Protein AF-0000000070203590 (afdb_homodimer)

pLDDT: mean 95.89, std 3.01, range [79.81, 98.5]

Sequence (168 aa):
MQTYIQLQRNSTMDPWGFRLQGGTDFNSQLSVKKVTEGTPCYGQLTPGDAILGIGQNSTDSLTHMQAHDLIKQSGNVLQLSVCKMQTYIQLQRNSTMDPWGFRLQGGTDFNSQLSVKKVTEGTPCYGQLTPGDAILGIGQNSTDSLTHMQAHDLIKQSGNVLQLSVCK

InterPro domains:
  IPR001478 PDZ domain [PF00595] (5-82)
  IPR001478 PDZ domain [PS50106] (4-84)
  IPR001478 PDZ domain [SM00228] (14-84)
  IPR036034 PDZ superfamily [G3DSA:2.30.42.10] (3-84)
  IPR036034 PDZ superfamily [SSF50156] (4-83)
  IPR050604 PDZ and LIM domain-containing [PTHR24214] (14-83)

Organism: Mizuhopecten yessoensis (NCBI:txid6573)

Secondary structure (DSSP, 8-state):
-EEEEEEE-S-TTS---EEEEEEGGGTEEEEEEEE-TTSTTBTTB-TT-EEEEETTEESTT--HHHHHHHHHHTTTEEEEEEE-/-EEEEEEE-S-TTS---EEEEEEGGGTEEEEEEEE-TTSTTBTTB-TT-EEEEETTEESTT--HHHHHHHHHHTTTEEEEEEE-

Foldseek 3Di:
DKDKDKFFDPFLVADQFWDWDDAVVNPDFIFTQDGHPPHRCVPPHDHPKGWQDKVPDGRVHGGPVRVVVSQSVCTGMIMTIIDD/DKDKDKFFDPFLVADQFWDWDDAVVNPDFIFTQDGHPPHRCPPPHDHPKGWQDKVPDGRVHGGPVRVVVSQSVCTGMTMTIIDD

Solvent-accessible surface area (backbone atoms only — not comparable to full-atom values): 8710 Å² total; per-residue (Å²): 43,61,42,79,44,77,36,61,51,96,41,79,83,52,70,58,34,64,38,81,37,44,7,40,83,66,63,28,57,34,24,31,62,39,64,36,84,92,30,53,34,42,89,74,55,53,60,67,27,34,43,56,22,52,64,92,38,61,40,27,60,28,33,42,65,56,49,49,48,53,60,63,68,38,60,45,51,42,44,34,33,30,27,74,42,62,41,78,46,76,36,60,51,95,41,80,82,52,70,57,33,66,38,82,38,44,7,39,82,66,62,27,57,36,24,31,63,39,64,36,83,94,31,53,34,43,92,74,54,52,61,66,27,33,44,55,22,53,64,91,38,63,40,26,60,29,33,43,66,56,48,51,49,52,60,64,69,39,61,46,50,42,45,34,33,32,28,72

Radius of gyration: 17.05 Å; Cα contacts (8 Å, |Δi|>4): 402; chains: 2; bounding box: 27×55×32 Å

Nearest PDB structures (foldseek):
  6q0u-assembly2_B  TM=9.053E-01  e=8.807E-06  Homo sapiens
  6q0n-assembly2_B  TM=9.038E-01  e=2.287E-05  Homo sapiens
  6q0m-assembly1_A  TM=9.011E-01  e=3.271E-05  Homo sapiens
  4yyx-assembly1_A  TM=8.837E-01  e=1.801E-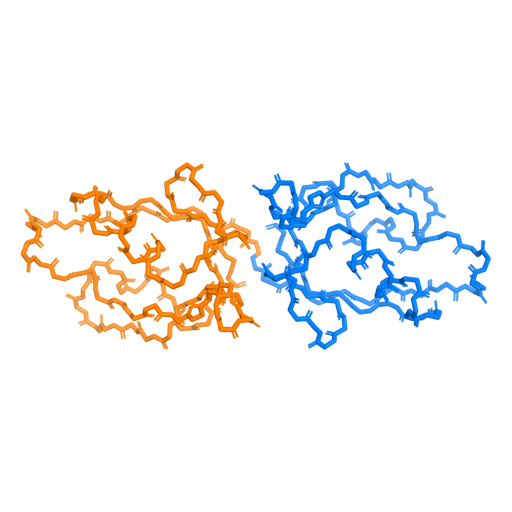05  Homo sapiens
  2h3l-assembly2_B  TM=8.906E-01  e=2.638E-04  Homo sapiens

Structure (mmCIF, N/CA/C/O backbone):
data_AF-0000000070203590-model_v1
#
loop_
_entity.id
_entity.type
_entity.pdbx_description
1 polymer 'PDZ and LIM domain protein 3'
#
loop_
_atom_site.group_PDB
_atom_site.id
_atom_site.type_symbol
_atom_site.label_atom_id
_atom_site.label_alt_id
_atom_site.label_comp_id
_atom_site.label_asym_id
_atom_site.label_entity_id
_atom_site.label_seq_id
_atom_site.pdbx_PDB_ins_code
_atom_site.Cartn_x
_atom_site.Cartn_y
_atom_site.Cartn_z
_atom_site.occupancy
_atom_site.B_iso_or_equiv
_atom_site.auth_seq_id
_atom_site.auth_comp_id
_atom_site.auth_asym_id
_atom_site.auth_atom_id
_atom_site.pdbx_PDB_model_num
ATOM 1 N N . MET A 1 1 ? 0.728 5.672 -9.633 1 79.81 1 MET A N 1
ATOM 2 C CA . MET A 1 1 ? -0.578 5.133 -10.008 1 79.81 1 MET A CA 1
ATOM 3 C C . MET A 1 1 ? -0.715 3.682 -9.562 1 79.81 1 MET A C 1
ATOM 5 O O . MET A 1 1 ? 0.257 2.924 -9.586 1 79.81 1 MET A O 1
ATOM 9 N N . GLN A 1 2 ? -1.894 3.424 -9.07 1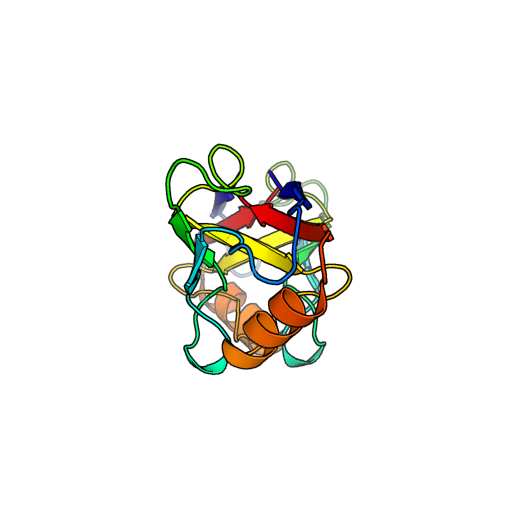 88.62 2 GLN A N 1
ATOM 10 C CA . GLN A 1 2 ? -2.199 2.051 -8.688 1 88.62 2 GLN A CA 1
ATOM 11 C C . GLN A 1 2 ? -2.463 1.178 -9.906 1 88.62 2 GLN A C 1
ATOM 13 O O . GLN A 1 2 ? -3.145 1.602 -10.844 1 88.62 2 GLN A O 1
ATOM 18 N N . THR A 1 3 ? -1.763 0.169 -9.992 1 93.06 3 THR A N 1
ATOM 19 C CA . THR A 1 3 ? -1.941 -0.745 -11.117 1 93.06 3 THR A CA 1
ATOM 20 C C . THR A 1 3 ? -2.379 -2.123 -10.625 1 93.06 3 THR A C 1
ATOM 22 O O . THR A 1 3 ? -1.955 -2.572 -9.562 1 93.06 3 THR A O 1
ATOM 25 N N . TYR A 1 4 ? -3.262 -2.734 -11.445 1 95.5 4 TYR A N 1
ATOM 26 C CA . TYR A 1 4 ? -3.684 -4.105 -11.18 1 95.5 4 TYR A CA 1
ATOM 27 C C . TYR A 1 4 ? -2.926 -5.086 -12.062 1 95.5 4 TYR A C 1
ATOM 29 O O . TYR A 1 4 ? -2.887 -4.93 -13.289 1 95.5 4 TYR A O 1
ATOM 37 N N . ILE A 1 5 ? -2.342 -6.047 -11.367 1 96.75 5 ILE A N 1
ATOM 38 C CA . ILE A 1 5 ? -1.513 -7.027 -12.062 1 96.75 5 ILE A CA 1
ATOM 39 C C . ILE A 1 5 ? -2.096 -8.422 -11.875 1 96.75 5 ILE A C 1
ATOM 41 O O . ILE A 1 5 ? -2.492 -8.797 -10.766 1 96.75 5 ILE A O 1
ATOM 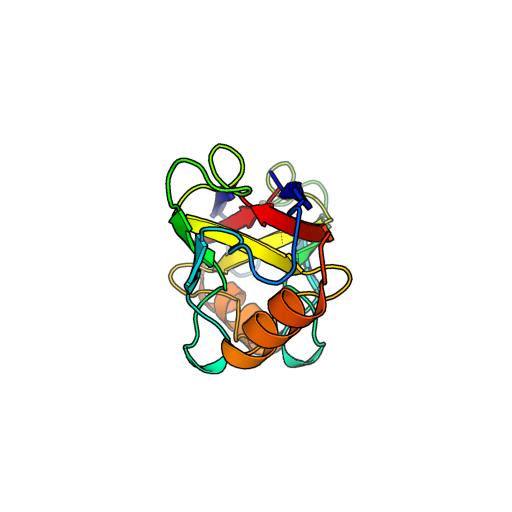45 N N . GLN A 1 6 ? -2.207 -9.125 -12.984 1 98.12 6 GLN A N 1
ATOM 46 C CA . GLN A 1 6 ? -2.598 -10.531 -12.93 1 98.12 6 GLN A CA 1
ATOM 47 C C . GLN A 1 6 ? -1.486 -11.43 -13.461 1 98.12 6 GLN A C 1
ATOM 49 O O . GLN A 1 6 ? -1.103 -11.328 -14.625 1 98.12 6 GLN A O 1
ATOM 54 N N . LEU A 1 7 ? -1.001 -12.242 -12.578 1 98.31 7 LEU A N 1
ATOM 55 C CA . LEU A 1 7 ? 0.042 -13.195 -12.938 1 98.31 7 LEU A CA 1
ATOM 56 C C . LEU A 1 7 ? -0.541 -14.594 -13.133 1 98.31 7 LEU A C 1
ATOM 58 O O . LEU A 1 7 ? -1.494 -14.969 -12.445 1 98.31 7 LEU A O 1
ATOM 62 N N . GLN A 1 8 ? 0.062 -15.32 -14.094 1 98.19 8 GLN A N 1
ATOM 63 C CA . GLN A 1 8 ? -0.372 -16.688 -14.359 1 98.19 8 GLN A CA 1
ATOM 64 C C . GLN A 1 8 ? 0.819 -17.641 -14.438 1 98.19 8 GLN A C 1
ATOM 66 O O . GLN A 1 8 ? 1.858 -17.297 -15 1 98.19 8 GLN A O 1
ATOM 71 N N . ARG A 1 9 ? 0.588 -18.797 -13.773 1 97.62 9 ARG A N 1
ATOM 72 C CA . ARG A 1 9 ? 1.586 -19.859 -13.891 1 97.62 9 ARG A CA 1
ATOM 73 C C . ARG A 1 9 ? 0.945 -21.172 -14.344 1 97.62 9 ARG A C 1
ATOM 75 O O . ARG A 1 9 ? -0.271 -21.344 -14.234 1 97.62 9 ARG A O 1
ATOM 82 N N . ASN A 1 10 ? 1.798 -22.078 -14.922 1 96.44 10 ASN A N 1
ATOM 83 C CA . ASN A 1 10 ? 1.284 -23.312 -15.5 1 96.44 10 ASN A CA 1
ATOM 84 C C . ASN A 1 10 ? 0.978 -24.344 -14.414 1 96.44 10 ASN A C 1
ATOM 86 O O . ASN A 1 10 ? 0.105 -25.188 -14.594 1 96.44 10 ASN A O 1
ATOM 90 N N . SER A 1 11 ? 1.755 -24.266 -13.328 1 96.75 11 SER A N 1
ATOM 91 C CA . SER A 1 11 ? 1.611 -25.203 -12.211 1 96.75 11 SER A CA 1
ATOM 92 C C . SER A 1 11 ? 1.966 -24.547 -10.883 1 96.75 11 SER A C 1
ATOM 94 O O . SER A 1 11 ? 2.807 -23.641 -10.836 1 96.75 11 SER A O 1
ATOM 96 N N . THR A 1 12 ? 1.297 -25.078 -9.812 1 95.56 12 THR A N 1
ATOM 97 C CA . THR A 1 12 ? 1.604 -24.531 -8.492 1 95.56 12 THR A CA 1
ATOM 98 C C . THR A 1 12 ? 3.049 -24.844 -8.102 1 95.56 12 THR A C 1
ATOM 100 O O . THR A 1 12 ? 3.584 -24.25 -7.164 1 95.56 12 THR A O 1
ATOM 103 N N . MET A 1 13 ? 3.613 -25.656 -8.875 1 95.25 13 MET A N 1
ATOM 104 C CA . MET A 1 13 ? 5.012 -26 -8.625 1 95.25 13 MET A CA 1
ATOM 105 C C . MET A 1 13 ? 5.945 -24.969 -9.234 1 95.25 13 MET A C 1
ATOM 107 O O . MET A 1 13 ? 7.129 -24.906 -8.891 1 95.25 13 MET A O 1
ATOM 111 N N . ASP A 1 14 ? 5.492 -24.188 -10.18 1 96.75 14 ASP A N 1
ATOM 112 C CA . ASP A 1 14 ? 6.273 -23.109 -10.766 1 96.75 14 ASP A CA 1
ATOM 113 C C . ASP A 1 14 ? 6.289 -21.875 -9.859 1 96.75 14 ASP A C 1
ATOM 115 O O . ASP A 1 14 ? 5.238 -21.422 -9.406 1 96.75 14 ASP A O 1
ATOM 119 N N . PRO A 1 15 ? 7.402 -21.406 -9.625 1 96.75 15 PRO A N 1
ATOM 120 C CA . PRO A 1 15 ? 7.449 -20.203 -8.805 1 96.75 15 PRO A CA 1
ATOM 121 C C . PRO A 1 15 ? 6.891 -18.969 -9.531 1 96.75 15 PRO A C 1
ATOM 123 O O . PRO A 1 15 ? 6.93 -18.906 -10.758 1 96.75 15 PRO A O 1
ATOM 126 N N . TRP A 1 16 ? 6.379 -17.969 -8.719 1 97.94 16 TRP A N 1
ATOM 127 C CA . TRP A 1 16 ? 5.922 -16.703 -9.312 1 97.94 16 TRP A CA 1
ATOM 128 C C . TRP A 1 16 ? 7.105 -15.875 -9.805 1 97.94 16 TRP A C 1
ATOM 130 O O . TRP A 1 16 ? 7 -15.172 -10.805 1 97.94 16 TRP A O 1
ATOM 140 N N . GLY A 1 17 ? 8.203 -15.984 -8.969 1 98.25 17 GLY A N 1
ATOM 141 C CA . GLY A 1 17 ? 9.422 -15.336 -9.43 1 98.25 17 GLY A CA 1
ATOM 142 C C . GLY A 1 17 ? 9.703 -14.016 -8.742 1 98.25 17 GLY A C 1
ATOM 143 O O . GLY A 1 17 ? 10.469 -13.195 -9.25 1 98.25 17 GLY A O 1
ATOM 144 N N . PHE A 1 18 ? 9.094 -13.672 -7.66 1 98.44 18 PHE A N 1
ATOM 145 C CA . PHE A 1 18 ? 9.453 -12.484 -6.895 1 98.44 18 PHE A CA 1
ATOM 146 C C . PHE A 1 18 ? 9.625 -12.812 -5.418 1 98.44 18 PHE A C 1
ATOM 148 O O . PHE A 1 18 ? 9.094 -13.82 -4.941 1 98.44 18 PHE A O 1
ATOM 155 N N . ARG A 1 19 ? 10.359 -12.008 -4.785 1 98.38 19 ARG A N 1
ATOM 156 C CA . ARG A 1 19 ? 10.508 -12.094 -3.336 1 98.38 19 ARG A CA 1
ATOM 157 C C . ARG A 1 19 ? 9.75 -10.977 -2.633 1 98.38 19 ARG A C 1
ATOM 159 O O . ARG A 1 19 ? 9.82 -9.82 -3.051 1 98.38 19 ARG A O 1
ATOM 166 N N . LEU A 1 20 ? 8.992 -11.414 -1.7 1 98.38 20 LEU A N 1
ATOM 167 C CA . LEU A 1 20 ? 8.188 -10.484 -0.901 1 98.38 20 LEU A CA 1
ATOM 168 C C . LEU A 1 20 ? 8.992 -9.961 0.282 1 98.38 20 LEU A C 1
ATOM 170 O O . LEU A 1 20 ? 9.711 -10.711 0.938 1 98.38 20 LEU A O 1
ATOM 174 N N . GLN A 1 21 ? 8.844 -8.68 0.568 1 98.06 21 GLN A N 1
ATOM 175 C CA . GLN A 1 21 ? 9.383 -8.125 1.805 1 98.06 21 GLN A CA 1
ATOM 176 C C . GLN A 1 21 ? 8.328 -7.305 2.541 1 98.06 21 GLN A C 1
ATOM 178 O O . GLN A 1 21 ? 7.328 -6.895 1.95 1 98.06 21 GLN A O 1
ATOM 183 N N . GLY A 1 22 ? 8.602 -7.184 3.871 1 96.62 22 GLY A N 1
ATOM 184 C CA . GLY A 1 22 ? 7.738 -6.344 4.688 1 96.62 22 GLY A CA 1
ATOM 185 C C . GLY A 1 22 ? 6.625 -7.117 5.367 1 96.62 22 GLY A C 1
ATOM 186 O O . GLY A 1 22 ? 6.668 -8.344 5.438 1 96.62 22 GLY A O 1
ATOM 187 N N . GLY A 1 23 ? 5.609 -6.27 5.871 1 95.62 23 GLY A N 1
ATOM 188 C CA . GLY A 1 23 ? 4.539 -6.77 6.719 1 95.62 23 GLY A CA 1
ATOM 189 C C . GLY A 1 23 ? 4.449 -6.059 8.055 1 95.62 23 GLY A C 1
ATOM 190 O O . GLY A 1 23 ? 5.402 -5.402 8.477 1 95.62 23 GLY A O 1
ATOM 191 N N . THR A 1 24 ? 3.301 -6.211 8.688 1 91.69 24 THR A 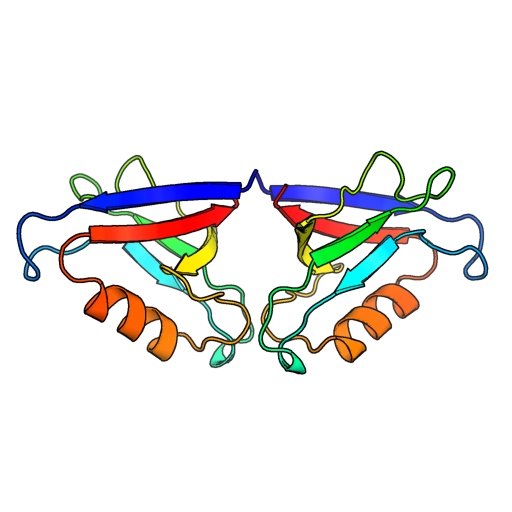N 1
ATOM 192 C CA . THR A 1 24 ? 3.084 -5.492 9.938 1 91.69 24 THR A CA 1
ATOM 193 C C . THR A 1 24 ? 4.062 -5.961 11.008 1 91.69 24 THR A C 1
ATOM 195 O O . THR A 1 24 ? 4.48 -5.176 11.859 1 91.69 24 THR A O 1
ATOM 198 N N . ASP A 1 25 ? 4.387 -7.18 10.93 1 93.88 25 ASP A N 1
ATOM 199 C CA . ASP A 1 25 ? 5.316 -7.734 11.898 1 93.88 25 ASP A CA 1
ATOM 200 C C . ASP A 1 25 ? 6.723 -7.172 11.703 1 93.88 25 ASP A C 1
ATOM 202 O O . ASP A 1 25 ? 7.555 -7.234 12.609 1 93.88 25 ASP A O 1
ATOM 206 N N . PHE A 1 26 ? 7.039 -6.562 10.594 1 93 26 PHE A N 1
ATOM 207 C CA . PHE A 1 26 ? 8.312 -5.91 10.312 1 93 26 PHE A CA 1
ATOM 208 C C . PHE A 1 26 ? 8.164 -4.395 10.305 1 93 26 PHE A C 1
ATOM 210 O O . PHE A 1 26 ? 9.086 -3.676 9.922 1 93 26 PHE A O 1
ATOM 217 N N . ASN A 1 27 ? 6.988 -3.936 10.555 1 89.38 27 ASN A N 1
ATOM 218 C CA . ASN A 1 27 ? 6.668 -2.514 10.57 1 89.38 27 ASN A CA 1
ATOM 219 C C . ASN A 1 27 ? 7.016 -1.849 9.242 1 89.38 27 ASN A C 1
ATOM 221 O O . ASN A 1 27 ? 7.562 -0.745 9.219 1 89.38 27 ASN A O 1
ATOM 225 N N . SER A 1 28 ? 6.754 -2.537 8.188 1 92.19 28 SER A N 1
ATOM 226 C CA . SER A 1 28 ? 7.07 -2.051 6.844 1 92.19 28 SER A CA 1
ATOM 227 C C . SER A 1 28 ? 6.008 -2.482 5.836 1 92.19 28 SER A C 1
ATOM 229 O O . SER A 1 28 ? 5.445 -3.574 5.949 1 92.19 28 SER A O 1
ATOM 231 N N . GLN A 1 29 ? 5.793 -1.654 4.816 1 92.62 29 GLN A N 1
ATOM 232 C CA . GLN A 1 29 ? 4.863 -1.942 3.729 1 92.62 29 GLN A CA 1
ATOM 233 C C . GLN A 1 29 ? 5.285 -3.193 2.963 1 92.62 29 GLN A C 1
ATOM 235 O O . GLN A 1 29 ? 6.461 -3.365 2.643 1 92.62 29 GLN A O 1
ATOM 240 N N . LEU A 1 30 ? 4.312 -4.047 2.727 1 96.62 30 LEU A N 1
ATOM 241 C CA . LEU A 1 30 ? 4.598 -5.168 1.836 1 96.62 30 LEU A CA 1
ATOM 242 C C . LEU A 1 30 ? 4.992 -4.672 0.449 1 96.62 30 LEU A C 1
ATOM 244 O O . LEU A 1 30 ? 4.305 -3.83 -0.134 1 96.62 30 LEU A O 1
ATOM 248 N N . SER A 1 31 ? 6.148 -5.207 -0.099 1 97.31 31 SER A N 1
ATOM 249 C CA . SER A 1 31 ? 6.648 -4.758 -1.395 1 97.31 31 SER A CA 1
ATOM 250 C C . SER A 1 31 ? 7.473 -5.848 -2.072 1 97.31 31 SER A C 1
ATOM 252 O O . SER A 1 31 ? 7.766 -6.879 -1.468 1 97.31 31 SER A O 1
ATOM 254 N N . VAL A 1 32 ? 7.809 -5.598 -3.283 1 98.25 32 VAL A N 1
ATOM 255 C CA . VAL A 1 32 ? 8.625 -6.516 -4.062 1 98.25 32 VAL A CA 1
ATOM 256 C C . VAL A 1 32 ? 10.109 -6.262 -3.781 1 98.25 32 VAL A C 1
ATOM 258 O O . VAL A 1 32 ? 10.602 -5.148 -3.98 1 98.25 32 VAL A O 1
ATOM 261 N N . LYS A 1 33 ? 10.758 -7.254 -3.287 1 98.31 33 LYS A N 1
ATOM 262 C CA . LYS A 1 33 ? 12.18 -7.141 -2.994 1 98.31 33 LYS A CA 1
ATOM 263 C C . LYS A 1 33 ? 13.023 -7.48 -4.223 1 98.31 33 LYS A C 1
ATOM 265 O O . LYS A 1 33 ? 13.992 -6.781 -4.527 1 98.31 33 LYS A O 1
ATOM 270 N N . LYS A 1 34 ? 12.695 -8.523 -4.906 1 98.5 34 LYS A N 1
ATOM 271 C CA . LYS A 1 34 ? 13.438 -9.031 -6.059 1 98.5 34 LYS A CA 1
ATOM 272 C C . LYS A 1 34 ? 12.508 -9.68 -7.074 1 98.5 34 LYS A C 1
ATOM 274 O O . LYS A 1 34 ? 11.461 -10.227 -6.707 1 98.5 34 LYS A O 1
ATOM 279 N N . VAL A 1 35 ? 13 -9.523 -8.328 1 98.5 35 VAL A N 1
ATOM 280 C CA . VAL A 1 35 ? 12.297 -10.172 -9.43 1 98.5 35 VAL A CA 1
ATOM 281 C C . VAL A 1 35 ? 13.273 -11.031 -10.234 1 98.5 35 VAL A C 1
ATOM 283 O O . VAL A 1 35 ? 14.398 -10.602 -10.523 1 98.5 35 VAL A O 1
ATOM 286 N N . THR A 1 36 ? 12.852 -12.18 -10.492 1 98.12 36 THR A N 1
ATOM 287 C CA . THR A 1 36 ? 13.695 -13.117 -11.227 1 98.12 36 THR A CA 1
ATOM 288 C C . THR A 1 36 ? 13.336 -13.125 -12.711 1 98.12 36 THR A C 1
ATOM 290 O O . THR A 1 36 ? 12.156 -13.258 -13.062 1 98.12 36 THR A O 1
ATOM 293 N N . GLU A 1 37 ? 14.336 -12.977 -13.555 1 96.75 37 GLU A N 1
ATOM 294 C 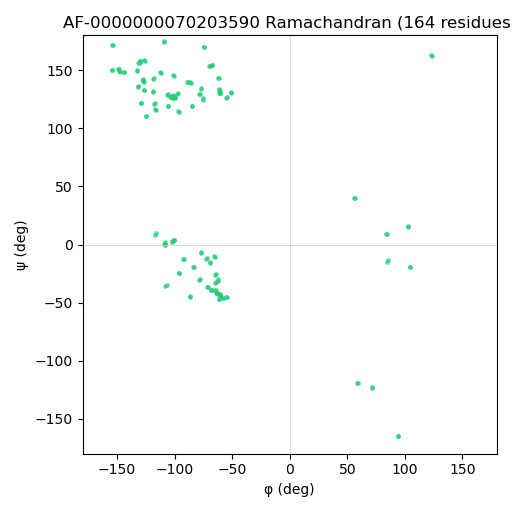CA . GLU A 1 37 ? 14.125 -13.023 -15 1 96.75 37 GLU A CA 1
ATOM 295 C C . GLU A 1 37 ? 13.578 -14.375 -15.438 1 96.75 37 GLU A C 1
ATOM 297 O O . GLU A 1 37 ? 13.914 -15.406 -14.859 1 96.75 37 GLU A O 1
ATOM 302 N N . GLY A 1 38 ? 12.617 -14.359 -16.5 1 95.31 38 GLY A N 1
ATOM 303 C CA . GLY A 1 38 ? 12.102 -15.602 -17.047 1 95.31 38 GLY A CA 1
ATOM 304 C C . GLY A 1 38 ? 10.945 -16.172 -16.25 1 95.31 38 GLY A C 1
ATOM 305 O O . GLY A 1 38 ? 10.586 -17.344 -16.422 1 95.31 38 GLY A O 1
ATOM 306 N N . THR A 1 39 ? 10.445 -15.461 -15.344 1 96.19 39 THR A N 1
ATOM 307 C CA . THR A 1 39 ? 9.328 -15.914 -14.516 1 96.19 39 THR A CA 1
ATOM 308 C C . THR A 1 39 ? 8.055 -15.148 -14.867 1 96.19 39 THR A C 1
ATOM 310 O O . THR A 1 39 ? 8.109 -14.148 -15.594 1 96.19 39 THR A O 1
ATOM 313 N N . PRO A 1 40 ? 6.891 -15.539 -14.25 1 95.31 40 PRO A N 1
ATOM 314 C CA . PRO A 1 40 ? 5.613 -14.898 -14.555 1 95.31 40 PRO A CA 1
ATOM 315 C C . PRO A 1 40 ? 5.582 -13.422 -14.141 1 95.31 40 PRO A C 1
ATOM 317 O O . PRO A 1 40 ? 4.844 -12.633 -14.727 1 95.31 40 PRO A O 1
ATOM 320 N N . CYS A 1 41 ? 6.332 -13.102 -13.227 1 96.69 41 CYS A N 1
ATOM 321 C CA . CYS A 1 41 ? 6.219 -11.734 -12.727 1 96.69 41 CYS A CA 1
ATOM 322 C C . CYS A 1 41 ? 7.184 -10.805 -13.461 1 96.69 41 CYS A C 1
ATOM 324 O O . CYS A 1 41 ? 7.094 -9.586 -13.336 1 96.69 41 CYS A O 1
ATOM 326 N N . TYR A 1 42 ? 8.133 -11.367 -14.219 1 96.94 42 TYR A N 1
ATOM 327 C CA . TYR A 1 42 ? 9.141 -10.555 -14.891 1 96.94 42 TYR A CA 1
ATOM 328 C C . TYR A 1 42 ? 8.492 -9.594 -15.883 1 96.94 42 TYR A C 1
ATOM 330 O O . TYR A 1 42 ? 7.645 -10 -16.672 1 96.94 42 TYR A O 1
ATOM 338 N N . GLY A 1 43 ? 8.883 -8.359 -15.781 1 96.12 43 GLY A N 1
ATOM 339 C CA . GLY A 1 43 ? 8.312 -7.348 -16.656 1 96.12 43 GLY A CA 1
ATOM 340 C C . GLY A 1 43 ? 7.016 -6.758 -16.141 1 96.12 43 GLY A C 1
ATOM 341 O O . GLY A 1 43 ? 6.555 -5.727 -16.625 1 96.12 43 GLY A O 1
ATOM 342 N N . GLN A 1 44 ? 6.484 -7.438 -15.141 1 96.75 44 GLN A N 1
ATOM 343 C CA . GLN A 1 44 ? 5.219 -6.969 -14.586 1 96.75 44 GLN A CA 1
ATOM 344 C C . GLN A 1 44 ? 5.414 -6.352 -13.203 1 96.75 44 GLN A C 1
ATOM 346 O O . GLN A 1 44 ? 4.758 -5.367 -12.859 1 96.75 44 GLN A O 1
ATOM 351 N N . LEU A 1 45 ? 6.297 -6.91 -12.5 1 97 45 LEU A N 1
ATOM 352 C CA . LEU A 1 45 ? 6.684 -6.395 -11.188 1 97 45 LEU A CA 1
ATOM 353 C C . LEU A 1 45 ? 8.109 -5.852 -11.219 1 97 45 LEU A C 1
ATOM 355 O O . LEU A 1 45 ? 8.93 -6.305 -12.016 1 97 45 LEU A O 1
ATOM 359 N N . THR A 1 46 ? 8.352 -4.863 -10.445 1 96.81 46 THR A N 1
ATOM 360 C CA . THR A 1 46 ? 9.672 -4.277 -10.258 1 96.81 46 THR A CA 1
ATOM 361 C C . THR A 1 46 ? 10.039 -4.215 -8.781 1 96.81 46 THR A C 1
ATOM 363 O O . THR A 1 46 ? 9.188 -3.904 -7.938 1 96.81 46 THR A O 1
ATOM 366 N N . PRO A 1 47 ? 11.289 -4.5 -8.477 1 97.19 47 PRO A N 1
ATOM 367 C CA . PRO A 1 47 ? 11.688 -4.297 -7.078 1 97.19 47 PRO A CA 1
ATOM 368 C C . PRO A 1 47 ? 11.32 -2.912 -6.555 1 97.19 47 PRO A C 1
ATOM 370 O O . PRO A 1 47 ? 11.531 -1.911 -7.242 1 97.19 47 PRO A O 1
ATOM 373 N N . GLY A 1 48 ? 10.695 -2.865 -5.402 1 94.56 48 GLY A N 1
ATOM 374 C CA . GLY A 1 48 ? 10.281 -1.602 -4.812 1 94.56 48 GLY A CA 1
ATOM 375 C C . GLY A 1 48 ? 8.797 -1.346 -4.934 1 94.56 48 GLY A C 1
ATOM 376 O O . GLY A 1 48 ? 8.25 -0.492 -4.234 1 94.56 48 GLY A O 1
ATOM 377 N N . ASP A 1 49 ? 8.148 -2.039 -5.867 1 95.81 49 ASP A N 1
ATOM 378 C CA . ASP A 1 49 ? 6.695 -1.903 -5.969 1 95.81 49 ASP A CA 1
ATOM 379 C C . ASP A 1 49 ? 6.02 -2.207 -4.633 1 95.81 49 ASP A C 1
ATOM 381 O O . ASP A 1 49 ? 6.254 -3.262 -4.039 1 95.81 49 ASP A O 1
ATOM 385 N N . ALA A 1 50 ? 5.191 -1.289 -4.137 1 96.31 50 ALA A N 1
ATOM 386 C CA . ALA A 1 50 ? 4.363 -1.569 -2.965 1 96.31 50 ALA A CA 1
ATOM 387 C C . ALA A 1 50 ? 3.168 -2.441 -3.334 1 96.31 50 ALA A C 1
ATOM 389 O O . ALA A 1 50 ? 2.506 -2.201 -4.348 1 96.31 50 ALA A O 1
ATOM 390 N N . ILE A 1 51 ? 2.9 -3.42 -2.588 1 97.12 51 ILE A N 1
ATOM 391 C CA . ILE A 1 51 ? 1.734 -4.273 -2.789 1 97.12 51 ILE A CA 1
ATOM 392 C C . ILE A 1 51 ? 0.592 -3.811 -1.888 1 97.12 51 ILE A C 1
ATOM 394 O O . ILE A 1 51 ? 0.642 -3.99 -0.669 1 97.12 51 ILE A O 1
ATOM 398 N N . LEU A 1 52 ? -0.464 -3.334 -2.492 1 95.56 52 LEU A N 1
ATOM 399 C CA . LEU A 1 52 ? -1.566 -2.723 -1.757 1 95.56 52 LEU A CA 1
ATOM 400 C C . LEU A 1 52 ? -2.682 -3.732 -1.511 1 95.56 52 LEU A C 1
ATOM 402 O O . LEU A 1 52 ? -3.434 -3.611 -0.541 1 95.56 52 LEU A O 1
ATOM 406 N N . GLY A 1 53 ? -2.68 -4.734 -2.416 1 96 53 GLY A N 1
ATOM 407 C CA . GLY A 1 53 ? -3.691 -5.77 -2.277 1 96 53 GLY A CA 1
ATOM 408 C C . GLY A 1 53 ? -3.273 -7.098 -2.883 1 96 53 GLY A C 1
ATOM 409 O O . GLY A 1 53 ? -2.543 -7.129 -3.875 1 96 53 GLY A O 1
ATOM 410 N N . ILE A 1 54 ? -3.773 -8.141 -2.318 1 98 54 ILE A N 1
ATOM 411 C CA . ILE A 1 54 ? -3.65 -9.508 -2.818 1 98 54 ILE A CA 1
ATOM 412 C C . ILE A 1 54 ? -5.039 -10.125 -2.984 1 98 54 ILE A C 1
ATOM 414 O O . ILE A 1 54 ? -5.711 -10.422 -1.995 1 98 54 ILE A O 1
ATOM 418 N N . GLY A 1 55 ? -5.344 -10.289 -4.223 1 96.56 55 GLY A N 1
ATOM 419 C CA . GLY A 1 55 ? -6.738 -10.648 -4.445 1 96.56 55 GLY A CA 1
ATOM 420 C C . GLY A 1 55 ? -7.711 -9.617 -3.914 1 96.56 55 GLY A C 1
ATOM 421 O O . GLY A 1 55 ? -7.617 -8.438 -4.25 1 96.56 55 GLY A O 1
ATOM 422 N N . GLN A 1 56 ? -8.516 -10.039 -3.014 1 93.19 56 GLN A N 1
ATOM 423 C CA . GLN A 1 56 ? -9.531 -9.156 -2.457 1 93.19 56 GLN A CA 1
ATOM 424 C C . GLN A 1 56 ? -9.094 -8.602 -1.102 1 93.19 56 GLN A C 1
ATOM 426 O O . GLN A 1 56 ? -9.844 -7.859 -0.46 1 93.19 56 GLN A O 1
ATOM 431 N N . ASN A 1 57 ? -7.973 -8.898 -0.703 1 94.12 57 ASN A N 1
ATOM 432 C CA . ASN A 1 57 ? -7.5 -8.523 0.626 1 94.12 57 ASN A CA 1
ATOM 433 C C . ASN A 1 57 ? -6.574 -7.312 0.572 1 94.12 57 ASN A C 1
ATOM 435 O O . ASN A 1 57 ? -5.59 -7.309 -0.172 1 94.12 57 ASN A O 1
ATOM 439 N N . SER A 1 58 ? -6.91 -6.352 1.393 1 91.69 58 SER A N 1
ATOM 440 C CA . SER A 1 58 ? -5.922 -5.297 1.6 1 91.69 58 SER A CA 1
ATOM 441 C C . SER A 1 58 ? -4.699 -5.82 2.344 1 91.69 58 SER A C 1
ATOM 443 O O . SER A 1 58 ? -4.809 -6.734 3.164 1 91.69 58 SER A O 1
ATOM 445 N N . THR A 1 59 ? -3.574 -5.152 2.121 1 94.81 59 THR A N 1
ATOM 446 C CA . THR A 1 59 ? -2.355 -5.668 2.734 1 94.81 59 THR A CA 1
ATOM 447 C C . THR A 1 59 ? -1.988 -4.859 3.975 1 94.81 59 THR A C 1
ATOM 449 O O . THR A 1 59 ? -1.011 -5.172 4.66 1 94.81 59 THR A O 1
ATOM 452 N N . ASP A 1 60 ? -2.73 -3.9 4.387 1 88.5 60 ASP A N 1
ATOM 453 C CA . ASP A 1 60 ? -2.408 -2.924 5.426 1 88.5 60 ASP A CA 1
ATOM 454 C C . ASP A 1 60 ? -2.205 -3.605 6.777 1 88.5 60 ASP A C 1
ATOM 456 O O . ASP A 1 60 ? -1.402 -3.146 7.594 1 88.5 60 ASP A O 1
ATOM 460 N N . SER A 1 61 ? -2.885 -4.711 6.98 1 91.5 61 SER A N 1
ATOM 461 C CA . SER A 1 61 ? -2.869 -5.312 8.312 1 91.5 61 SER A CA 1
ATOM 462 C C . SER A 1 61 ? -2.227 -6.695 8.289 1 91.5 61 SER A C 1
ATOM 464 O O . SER A 1 61 ? -2.285 -7.43 9.273 1 91.5 61 SER A O 1
ATOM 466 N N . LEU A 1 62 ? -1.661 -7.02 7.164 1 94.38 62 LEU A N 1
ATOM 467 C CA . LEU A 1 62 ? -1.14 -8.375 7.031 1 94.38 62 LEU A CA 1
ATOM 468 C C . LEU A 1 62 ? 0.299 -8.453 7.527 1 94.38 62 LEU A C 1
ATOM 470 O O . LEU A 1 62 ? 1.099 -7.551 7.281 1 94.38 62 LEU A O 1
ATOM 474 N N . THR A 1 63 ? 0.568 -9.492 8.188 1 95.38 63 THR A N 1
ATOM 475 C CA . THR A 1 63 ? 1.959 -9.867 8.422 1 95.38 63 THR A CA 1
ATOM 476 C C . THR A 1 63 ? 2.588 -10.43 7.156 1 95.38 63 THR A C 1
ATOM 478 O O . THR A 1 63 ? 1.887 -10.719 6.184 1 95.38 63 THR A O 1
ATOM 481 N N . HIS A 1 64 ? 3.914 -10.609 7.203 1 97.62 64 HIS A N 1
ATOM 482 C CA . HIS A 1 64 ? 4.621 -11.203 6.074 1 97.62 64 HIS A CA 1
ATOM 483 C C . HIS A 1 64 ? 4.078 -12.586 5.754 1 97.62 64 HIS A C 1
ATOM 485 O O . HIS A 1 64 ? 3.771 -12.883 4.594 1 97.62 64 HIS A O 1
ATOM 491 N N . MET A 1 65 ? 3.893 -13.391 6.809 1 98.06 65 MET A N 1
ATOM 492 C CA . MET A 1 65 ? 3.465 -14.773 6.617 1 98.06 65 MET A CA 1
ATOM 493 C C . MET A 1 65 ? 2.031 -14.828 6.098 1 98.06 65 MET A C 1
ATOM 495 O O . MET A 1 65 ? 1.706 -15.664 5.25 1 98.06 65 MET A O 1
ATOM 499 N N . GLN A 1 66 ? 1.185 -13.969 6.602 1 97.06 66 GLN A N 1
ATOM 500 C CA . GLN A 1 66 ? -0.187 -13.93 6.105 1 97.06 66 GLN A CA 1
ATOM 501 C C . GLN A 1 66 ? -0.223 -13.594 4.617 1 97.06 66 GLN A C 1
ATOM 503 O O . GLN A 1 66 ? -0.973 -14.211 3.855 1 97.06 66 GLN A O 1
ATOM 508 N N . ALA A 1 67 ? 0.571 -12.633 4.203 1 98.25 67 ALA A N 1
ATOM 509 C CA . ALA A 1 67 ? 0.676 -12.289 2.787 1 98.25 67 ALA A CA 1
ATOM 510 C C . ALA A 1 67 ? 1.192 -13.469 1.972 1 98.25 67 ALA A C 1
ATOM 512 O O . ALA A 1 67 ? 0.634 -13.797 0.922 1 98.25 67 ALA A O 1
ATOM 513 N N . HIS A 1 68 ? 2.244 -14.07 2.502 1 97.94 68 HIS A N 1
ATOM 514 C CA . HIS A 1 68 ? 2.811 -15.242 1.85 1 97.94 68 HIS A CA 1
ATOM 515 C C . HIS A 1 68 ? 1.752 -16.328 1.644 1 97.94 68 HIS A C 1
ATOM 517 O O . HIS A 1 68 ? 1.657 -16.906 0.561 1 97.94 68 HIS A O 1
ATOM 523 N N . ASP A 1 69 ? 0.99 -16.562 2.66 1 98.19 69 ASP A N 1
ATOM 524 C CA . ASP A 1 69 ? 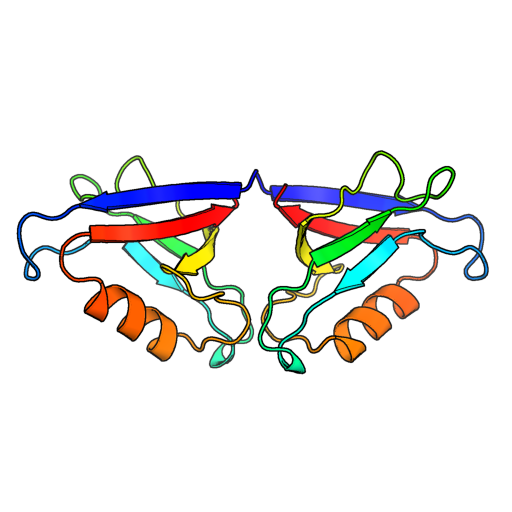-0.037 -17.594 2.6 1 98.19 69 ASP A CA 1
ATOM 525 C C . ASP A 1 69 ? -1.099 -17.25 1.556 1 98.19 69 ASP A C 1
ATOM 527 O O . ASP A 1 69 ? -1.567 -18.141 0.829 1 98.19 69 ASP A O 1
ATOM 531 N N . LEU A 1 70 ? -1.498 -16.031 1.498 1 98.12 70 LEU A N 1
ATOM 532 C CA . LEU A 1 70 ? -2.473 -15.602 0.502 1 98.12 70 LEU A CA 1
ATOM 533 C C . LEU A 1 70 ? -1.947 -15.836 -0.91 1 98.12 70 LEU A C 1
ATOM 535 O O . LEU A 1 70 ? -2.688 -16.281 -1.785 1 98.12 70 LEU A O 1
ATOM 539 N N . ILE A 1 71 ? -0.675 -15.484 -1.121 1 98.06 71 ILE A N 1
ATOM 540 C CA . ILE A 1 71 ? -0.047 -15.68 -2.424 1 98.06 71 ILE A CA 1
ATOM 541 C C . ILE A 1 71 ? -0.016 -17.172 -2.768 1 98.06 71 ILE A C 1
ATOM 543 O O . ILE A 1 71 ? -0.365 -17.562 -3.885 1 98.06 71 ILE A O 1
ATOM 547 N N . LYS A 1 72 ? 0.313 -17.984 -1.78 1 96.5 72 LYS A N 1
ATOM 548 C CA . LYS A 1 72 ? 0.371 -19.438 -1.979 1 96.5 72 LYS A CA 1
ATOM 549 C C . LYS A 1 72 ? -1.008 -20 -2.311 1 96.5 72 LYS A C 1
ATOM 551 O O . LYS A 1 72 ? -1.133 -20.891 -3.158 1 96.5 72 LYS A O 1
ATOM 556 N N . GLN A 1 73 ? -1.978 -19.5 -1.675 1 97.06 73 GLN A N 1
ATOM 557 C CA . GLN A 1 73 ? -3.336 -20.016 -1.818 1 97.06 73 GLN A CA 1
ATOM 558 C C . GLN A 1 73 ? -3.969 -19.531 -3.121 1 97.06 73 GLN A C 1
ATOM 560 O O . GLN A 1 73 ? -5.043 -20 -3.506 1 97.06 73 GLN A O 1
ATOM 565 N N . SER A 1 74 ? -3.354 -18.656 -3.855 1 97.25 74 SER A N 1
ATOM 566 C CA . SER A 1 74 ? -3.924 -18.047 -5.051 1 97.25 74 SER A CA 1
ATOM 567 C C . SER A 1 74 ? -3.986 -19.047 -6.203 1 97.25 74 SER A C 1
ATOM 569 O O . SER A 1 74 ? -4.633 -18.781 -7.223 1 97.25 74 SER A O 1
ATOM 571 N N . GLY A 1 75 ? -3.316 -20.203 -6.035 1 97.31 75 GLY A N 1
ATOM 572 C CA . GLY A 1 75 ? -3.311 -21.203 -7.098 1 97.31 75 GLY A CA 1
ATOM 573 C C . GLY A 1 75 ? -2.475 -20.781 -8.297 1 97.31 75 GLY A C 1
ATOM 574 O O . GLY A 1 75 ? -1.297 -20.453 -8.148 1 97.31 75 GLY A O 1
ATOM 575 N N . ASN A 1 76 ? -3.16 -20.75 -9.477 1 98.12 76 ASN A N 1
ATOM 576 C CA . ASN A 1 76 ? -2.379 -20.516 -10.688 1 98.12 76 ASN A CA 1
ATOM 577 C C . ASN A 1 76 ? -2.635 -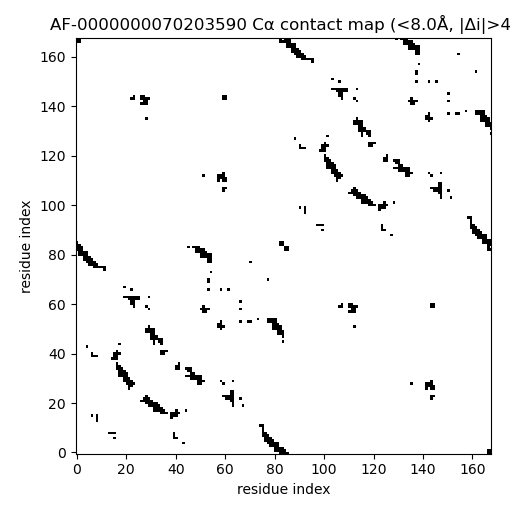19.141 -11.266 1 98.12 76 ASN A C 1
ATOM 579 O O . ASN A 1 76 ? -2.053 -18.766 -12.297 1 98.12 76 ASN A O 1
ATOM 583 N N . VAL A 1 77 ? -3.465 -18.406 -10.633 1 98.25 77 VAL A N 1
ATOM 584 C CA . VAL A 1 77 ? -3.725 -17.016 -11.008 1 98.25 77 VAL A CA 1
ATOM 585 C C . VAL A 1 77 ? -3.607 -16.109 -9.781 1 98.25 77 VAL A C 1
ATOM 587 O O . VAL A 1 77 ? -4.305 -16.312 -8.789 1 98.25 77 VAL A O 1
ATOM 590 N N . LEU A 1 78 ? -2.703 -15.148 -9.898 1 98.38 78 LEU A N 1
ATOM 591 C CA . LEU A 1 78 ? -2.463 -14.234 -8.781 1 98.38 78 LEU A CA 1
ATOM 592 C C . LEU A 1 78 ? -2.809 -12.805 -9.172 1 98.38 78 LEU A C 1
ATOM 594 O O . LEU A 1 78 ? -2.244 -12.258 -10.125 1 98.38 78 LEU A O 1
ATOM 598 N N . GLN A 1 79 ? -3.752 -12.211 -8.406 1 98.5 79 GLN A N 1
ATOM 599 C CA . GLN A 1 79 ? -4.145 -10.82 -8.609 1 98.5 79 GLN A CA 1
ATOM 600 C C . GLN A 1 79 ? -3.543 -9.914 -7.543 1 98.5 79 GLN A C 1
ATOM 602 O O . GLN A 1 79 ? -3.682 -10.18 -6.348 1 98.5 79 GLN A O 1
ATOM 607 N N . LEU A 1 80 ? -2.854 -8.852 -8.023 1 98 80 LEU A N 1
ATOM 608 C CA . LEU A 1 80 ? -2.236 -7.883 -7.125 1 98 80 LEU A CA 1
ATOM 609 C C . LEU A 1 80 ? -2.66 -6.461 -7.488 1 98 80 LEU A C 1
ATOM 611 O O . LEU A 1 80 ? -2.775 -6.125 -8.672 1 98 80 LEU A O 1
ATOM 615 N N . SER A 1 81 ? -2.865 -5.676 -6.504 1 96.56 81 SER A N 1
ATOM 616 C CA . SER A 1 81 ? -2.85 -4.23 -6.688 1 96.56 81 SER A CA 1
ATOM 617 C C . SER A 1 81 ? -1.532 -3.627 -6.211 1 96.56 81 SER A C 1
ATOM 619 O O . SER A 1 81 ? -1.102 -3.881 -5.082 1 96.56 81 SER A O 1
ATOM 621 N N . VAL A 1 82 ? -0.883 -2.873 -7.098 1 96.62 82 VAL A N 1
ATOM 622 C CA . VAL A 1 82 ? 0.461 -2.418 -6.766 1 96.62 82 VAL A CA 1
ATOM 623 C C . VAL A 1 82 ? 0.587 -0.923 -7.051 1 96.62 82 VAL A C 1
ATOM 625 O O . VAL A 1 82 ? -0.105 -0.392 -7.922 1 96.62 82 VAL A O 1
ATOM 628 N N . CYS A 1 83 ? 1.43 -0.288 -6.273 1 93.81 83 CYS A N 1
ATOM 629 C CA . CYS A 1 83 ? 1.854 1.08 -6.547 1 93.81 83 CYS A CA 1
ATOM 630 C C . CYS A 1 83 ? 3.281 1.111 -7.086 1 93.81 83 CYS A C 1
ATOM 632 O O . CYS A 1 83 ? 4.211 0.668 -6.41 1 93.81 83 CYS A O 1
ATOM 634 N N . LYS A 1 84 ? 3.324 1.621 -8.258 1 87.81 84 LYS A N 1
ATOM 635 C CA . LYS A 1 84 ? 4.613 1.615 -8.938 1 87.81 84 LYS A CA 1
ATOM 636 C C . LYS A 1 84 ? 5.422 2.863 -8.602 1 87.81 84 LYS A C 1
ATOM 638 O O . LYS A 1 84 ? 4.855 3.924 -8.336 1 87.81 84 LYS A O 1
ATOM 643 N N . MET B 1 1 ? 1.52 4.988 -9.844 1 80.12 1 MET B N 1
ATOM 644 C CA . MET B 1 1 ? 2.828 5.535 -9.492 1 80.12 1 MET B CA 1
ATOM 645 C C . MET B 1 1 ? 2.785 6.219 -8.133 1 80.12 1 MET B C 1
ATOM 647 O O . MET B 1 1 ? 1.782 6.84 -7.777 1 80.12 1 MET B O 1
ATOM 651 N N . GLN B 1 2 ? 3.846 5.965 -7.434 1 88.44 2 GLN B N 1
ATOM 652 C CA . GLN B 1 2 ? 3.979 6.621 -6.137 1 88.44 2 GLN B CA 1
ATOM 653 C C . GLN B 1 2 ? 4.367 8.086 -6.305 1 88.44 2 GLN B C 1
ATOM 655 O O . GLN B 1 2 ? 5.219 8.422 -7.133 1 88.44 2 GLN B O 1
ATOM 660 N N . THR B 1 3 ? 3.631 8.906 -5.742 1 93.12 3 THR B N 1
ATOM 661 C CA . THR B 1 3 ? 3.908 10.336 -5.824 1 93.12 3 THR B CA 1
ATOM 662 C C . THR B 1 3 ? 4.164 10.922 -4.434 1 93.12 3 THR B C 1
ATOM 664 O O . THR B 1 3 ? 3.537 10.5 -3.457 1 93.12 3 THR B O 1
ATOM 667 N N . TYR B 1 4 ? 5.121 11.859 -4.418 1 95.31 4 TYR B N 1
ATOM 668 C CA . TYR B 1 4 ? 5.398 12.594 -3.189 1 95.31 4 TYR B CA 1
ATOM 669 C C . TYR B 1 4 ? 4.73 13.969 -3.215 1 95.31 4 TYR B C 1
ATOM 671 O O . TYR B 1 4 ? 4.914 14.734 -4.16 1 95.31 4 TYR B O 1
ATOM 679 N N . ILE B 1 5 ? 3.965 14.172 -2.15 1 96.69 5 ILE B N 1
ATOM 680 C CA . ILE B 1 5 ? 3.193 15.414 -2.062 1 96.69 5 ILE B CA 1
ATOM 681 C C . ILE B 1 5 ? 3.637 16.203 -0.838 1 96.69 5 ILE B C 1
ATOM 683 O O . ILE B 1 5 ? 3.82 15.648 0.244 1 96.69 5 ILE B O 1
ATOM 687 N N . GLN B 1 6 ? 3.893 17.484 -1.081 1 98.12 6 GLN B N 1
ATOM 688 C CA . GLN B 1 6 ? 4.168 18.391 0.024 1 98.12 6 GLN B CA 1
ATOM 689 C C . GLN B 1 6 ? 3.096 19.484 0.125 1 98.12 6 GLN B C 1
ATOM 691 O O . GLN B 1 6 ? 2.922 20.281 -0.798 1 98.12 6 GLN B O 1
ATOM 696 N N . LEU B 1 7 ? 2.393 19.438 1.225 1 98.25 7 LEU B N 1
ATOM 697 C CA . LEU B 1 7 ? 1.354 20.422 1.485 1 98.25 7 LEU B CA 1
ATOM 698 C C . LEU B 1 7 ? 1.856 21.5 2.447 1 98.25 7 LEU B C 1
ATOM 700 O O . LEU B 1 7 ? 2.658 21.203 3.34 1 98.25 7 LEU B O 1
ATOM 704 N N . GLN B 1 8 ? 1.377 22.734 2.207 1 98.12 8 GLN B N 1
ATOM 705 C CA . GLN B 1 8 ? 1.751 23.844 3.068 1 98.12 8 GLN B CA 1
ATOM 706 C C . GLN B 1 8 ? 0.524 24.656 3.498 1 98.12 8 GLN B C 1
ATOM 708 O O . GLN B 1 8 ? -0.379 24.891 2.695 1 98.12 8 GLN B O 1
ATOM 713 N N . ARG B 1 9 ? 0.542 24.969 4.824 1 97.56 9 ARG B N 1
ATOM 714 C CA . ARG B 1 9 ? -0.493 25.859 5.332 1 97.56 9 ARG B CA 1
ATOM 715 C C . ARG B 1 9 ? 0.121 27.047 6.066 1 97.56 9 ARG B C 1
ATOM 717 O O . ARG B 1 9 ? 1.288 27.016 6.461 1 97.56 9 ARG B O 1
ATOM 724 N N . ASN B 1 10 ? -0.683 28.172 6.172 1 96.44 10 ASN B N 1
ATOM 725 C CA . ASN B 1 10 ? -0.171 29.406 6.758 1 96.44 10 ASN B CA 1
ATOM 726 C C . ASN B 1 10 ? -0.13 29.328 8.281 1 96.44 10 ASN B C 1
ATOM 728 O O . ASN B 1 10 ? 0.692 29.984 8.914 1 96.44 10 ASN B O 1
ATOM 732 N N . SER B 1 11 ? -1.062 28.531 8.852 1 96.75 11 SER B N 1
ATOM 733 C CA . SER B 1 11 ? -1.176 28.391 10.297 1 96.75 11 SER B CA 1
ATOM 734 C C . SER B 1 11 ? -1.694 27 10.672 1 96.75 11 SER B C 1
ATOM 736 O O . SER B 1 11 ? -2.463 26.391 9.914 1 96.75 11 SER B O 1
ATOM 738 N N . THR B 1 12 ? -1.263 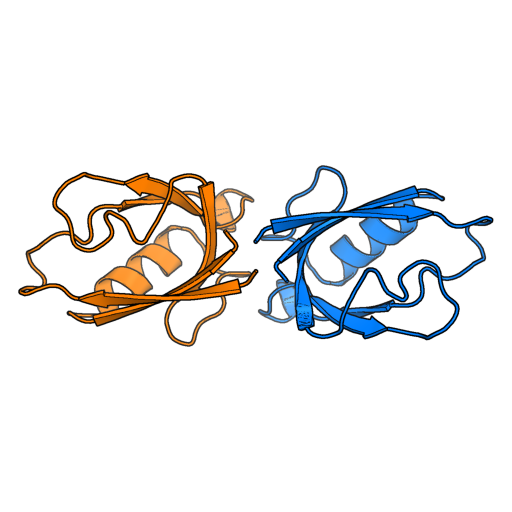26.547 11.898 1 95.56 12 THR B N 1
ATOM 739 C CA . THR B 1 12 ? -1.743 25.25 12.359 1 95.56 12 THR B CA 1
ATOM 740 C C . THR B 1 12 ? -3.25 25.297 12.594 1 95.56 12 THR B C 1
ATOM 742 O O . THR B 1 12 ? -3.889 24.25 12.719 1 95.56 12 THR B O 1
ATOM 745 N N . MET B 1 13 ? -3.74 26.469 12.562 1 95.25 13 MET B N 1
ATOM 746 C CA . MET B 1 13 ? -5.18 26.625 12.75 1 95.25 13 MET B CA 1
ATOM 747 C C . MET B 1 13 ? -5.926 26.391 11.438 1 95.25 13 MET B C 1
ATOM 749 O O . MET B 1 13 ? -7.145 26.203 11.438 1 95.25 13 MET B O 1
ATOM 753 N N . ASP B 1 14 ? -5.27 26.484 10.297 1 96.75 14 ASP B N 1
ATOM 754 C CA . ASP B 1 14 ? -5.859 26.203 8.992 1 96.75 14 ASP B CA 1
ATOM 755 C C . ASP B 1 14 ? -5.945 24.703 8.742 1 96.75 14 ASP B C 1
ATOM 757 O O . ASP B 1 14 ? -4.953 23.984 8.883 1 96.75 14 ASP B O 1
ATOM 761 N N . PRO B 1 15 ? -7.055 24.297 8.367 1 96.75 15 PRO B N 1
ATOM 762 C CA . PRO B 1 15 ? -7.148 22.875 8.055 1 96.75 15 PRO B CA 1
ATOM 763 C C . PRO B 1 15 ? -6.391 22.5 6.785 1 96.75 15 PRO B C 1
ATOM 765 O O . PRO B 1 15 ? -6.219 23.328 5.891 1 96.75 15 PRO B O 1
ATOM 768 N N . TRP B 1 16 ? -5.941 21.172 6.703 1 97.94 16 TRP B N 1
ATOM 769 C CA . TRP B 1 16 ? -5.301 20.688 5.484 1 97.94 16 TRP B CA 1
ATOM 770 C C . TRP B 1 16 ? -6.32 20.531 4.359 1 97.94 16 TRP B C 1
ATOM 772 O O . TRP B 1 16 ? -5.996 20.75 3.189 1 97.94 16 TRP B O 1
ATOM 782 N N . GLY B 1 17 ? -7.547 20.078 4.809 1 98.19 17 GLY B N 1
ATOM 783 C CA . GLY B 1 17 ? -8.617 20.031 3.83 1 98.19 17 GLY B CA 1
ATOM 784 C C . GLY B 1 17 ? -8.906 18.641 3.309 1 98.19 17 GLY B C 1
ATOM 785 O O . GLY B 1 17 ? -9.492 18.484 2.236 1 98.19 17 GLY B O 1
ATOM 786 N N . PHE B 1 18 ? -8.477 17.578 3.904 1 98.44 18 PHE B N 1
ATOM 787 C CA . PHE B 1 18 ? -8.859 16.234 3.512 1 98.44 18 PHE B CA 1
ATOM 788 C C . PHE B 1 18 ? -9.289 15.422 4.727 1 98.44 18 PHE B C 1
ATOM 790 O O . PHE B 1 18 ? -8.922 15.742 5.859 1 98.44 18 PHE B O 1
ATOM 797 N N . ARG B 1 19 ? -10.055 14.453 4.453 1 98.38 19 ARG B N 1
ATOM 798 C CA . ARG B 1 19 ? -10.453 13.492 5.477 1 98.38 19 ARG B CA 1
ATOM 799 C C . ARG B 1 19 ? -9.734 12.164 5.281 1 98.38 19 ARG B C 1
ATOM 801 O O . ARG B 1 19 ? -9.648 11.656 4.16 1 98.38 19 ARG B O 1
ATOM 808 N N . LEU B 1 20 ? -9.156 11.758 6.352 1 98.38 20 LEU B N 1
ATOM 809 C CA . LEU B 1 20 ? -8.43 10.492 6.371 1 98.38 20 LEU B CA 1
ATOM 810 C C . LEU B 1 20 ? -9.375 9.328 6.664 1 98.38 20 LEU B C 1
ATOM 812 O O . LEU B 1 20 ? -10.25 9.438 7.531 1 98.38 20 LEU B O 1
ATOM 816 N N . GLN B 1 21 ? -9.188 8.227 5.965 1 98 21 GLN B N 1
ATOM 817 C CA . GLN B 1 21 ? -9.875 6.992 6.316 1 98 21 GLN B CA 1
ATOM 818 C C . GLN B 1 21 ? -8.898 5.82 6.406 1 98 21 GLN B C 1
ATOM 820 O O . GLN B 1 21 ? -7.789 5.895 5.883 1 98 21 GLN B O 1
ATOM 825 N N . GLY B 1 22 ? -9.375 4.785 7.18 1 96.5 22 GLY B N 1
ATOM 826 C CA . GLY B 1 22 ? -8.602 3.557 7.277 1 96.5 22 GLY B CA 1
ATOM 827 C C . GLY B 1 22 ? -7.676 3.527 8.477 1 96.5 22 GLY B C 1
ATOM 828 O O . GLY B 1 22 ? -7.836 4.316 9.414 1 96.5 22 GLY B O 1
ATOM 829 N N . GLY B 1 23 ? -6.695 2.52 8.375 1 95.56 23 GLY B N 1
ATOM 830 C CA . GLY B 1 23 ? -5.816 2.188 9.484 1 95.56 23 GLY B CA 1
ATOM 831 C C . GLY B 1 23 ? -5.898 0.729 9.898 1 95.56 23 GLY B C 1
ATOM 832 O O . GLY B 1 23 ? -6.863 0.037 9.562 1 95.56 23 GLY B O 1
ATOM 833 N N . THR B 1 24 ? -4.895 0.313 10.633 1 91.75 24 THR B N 1
ATOM 834 C CA . THR B 1 24 ? -4.832 -1.098 11 1 91.75 24 THR B CA 1
ATOM 835 C C . THR B 1 24 ? -6.008 -1.474 11.898 1 91.75 24 THR B C 1
ATOM 837 O O . THR B 1 24 ? -6.5 -2.602 11.844 1 91.75 24 THR B O 1
ATOM 840 N N . ASP B 1 25 ? -6.383 -0.546 12.656 1 93.88 25 ASP B N 1
ATOM 841 C CA . ASP B 1 25 ? -7.5 -0.797 13.562 1 93.88 25 ASP B CA 1
ATOM 842 C C . ASP B 1 25 ? -8.812 -0.948 12.797 1 93.88 25 ASP B C 1
ATOM 844 O O . ASP B 1 25 ? -9.781 -1.494 13.32 1 93.88 25 ASP B O 1
ATOM 848 N N . PHE B 1 26 ? -8.906 -0.562 11.539 1 92.94 26 PHE B N 1
ATOM 849 C CA . PHE B 1 26 ? -10.07 -0.733 10.68 1 92.94 26 PHE B CA 1
ATOM 850 C C . PHE B 1 26 ? -9.805 -1.791 9.617 1 92.94 26 PHE B C 1
ATOM 852 O O . PHE B 1 26 ? -10.602 -1.959 8.695 1 92.94 26 PHE B O 1
ATOM 859 N N . ASN B 1 27 ? -8.656 -2.373 9.68 1 89.38 27 ASN B N 1
ATOM 860 C CA . ASN B 1 27 ? -8.234 -3.396 8.719 1 89.38 27 ASN B CA 1
ATOM 861 C C . ASN B 1 27 ? -8.312 -2.889 7.285 1 89.38 27 ASN B C 1
ATOM 863 O O . ASN B 1 27 ? -8.773 -3.604 6.395 1 89.38 27 ASN B O 1
ATOM 867 N N . SER B 1 28 ? -7.934 -1.657 7.102 1 92.12 28 SER B N 1
ATOM 868 C CA . SER B 1 28 ? -7.988 -1.016 5.793 1 92.12 28 SER B CA 1
ATOM 869 C C . SER B 1 28 ? -6.812 -0.064 5.594 1 92.12 28 SER B C 1
ATOM 871 O O . SER B 1 28 ? -6.359 0.579 6.547 1 92.12 28 SER B O 1
ATOM 873 N N . GLN B 1 29 ? -6.375 0.064 4.34 1 92.38 29 GLN B N 1
ATOM 874 C CA . GLN B 1 29 ? -5.301 0.978 3.961 1 92.38 29 GLN B CA 1
ATOM 875 C C . GLN B 1 29 ? -5.676 2.426 4.262 1 92.38 29 GLN B C 1
ATOM 877 O O . GLN B 1 29 ? -6.797 2.855 3.973 1 92.38 29 GLN B O 1
ATOM 882 N N . LEU B 1 30 ? -4.758 3.131 4.875 1 96.62 30 LEU B N 1
ATOM 883 C CA . LEU B 1 30 ? -4.969 4.566 5.02 1 96.62 30 LEU B CA 1
ATOM 884 C C . LEU B 1 30 ? -5.094 5.238 3.656 1 96.62 30 LEU B C 1
ATOM 886 O O . LEU B 1 30 ? -4.262 5.02 2.773 1 96.62 30 LEU B O 1
ATOM 890 N N . SER B 1 31 ? -6.18 6.098 3.471 1 97.31 31 SER B N 1
ATOM 891 C CA . SER B 1 31 ? -6.43 6.742 2.188 1 97.31 31 SER B CA 1
ATOM 892 C C . SER B 1 31 ? -7.211 8.039 2.363 1 97.31 31 SER B C 1
ATOM 894 O O . SER B 1 31 ? -7.676 8.344 3.463 1 97.31 31 SER B O 1
ATOM 896 N N . VAL B 1 32 ? -7.328 8.758 1.312 1 98.19 32 VAL B N 1
ATOM 897 C CA . VAL B 1 32 ? -8.07 10.008 1.303 1 98.19 32 VAL B CA 1
ATOM 898 C C . VAL B 1 32 ? -9.555 9.734 1.062 1 98.19 32 VAL B C 1
ATOM 900 O O . VAL B 1 32 ? -9.922 9.133 0.046 1 98.19 32 VAL B O 1
ATOM 903 N N . LYS B 1 33 ? -10.344 10.102 1.997 1 98.25 33 LYS B N 1
ATOM 904 C CA . LYS B 1 33 ? -11.789 9.914 1.875 1 98.25 33 LYS B CA 1
ATOM 905 C C . LYS B 1 33 ? -12.438 11.086 1.146 1 98.25 33 LYS B C 1
ATOM 907 O O . LYS B 1 33 ? -13.289 10.883 0.279 1 98.25 33 LYS B O 1
ATOM 912 N N . LYS B 1 34 ? -12.07 12.289 1.473 1 98.5 34 LYS B N 1
ATOM 913 C CA . LYS B 1 34 ? -12.656 13.516 0.932 1 98.5 34 LYS B CA 1
ATOM 914 C C . LYS B 1 34 ? -11.617 14.625 0.866 1 98.5 34 LYS B C 1
ATOM 916 O O . LYS B 1 34 ? -10.688 14.672 1.681 1 98.5 34 LYS B O 1
ATOM 921 N N . VAL B 1 35 ? -11.883 15.477 -0.188 1 98.5 35 VAL B N 1
ATOM 922 C CA . VAL B 1 35 ? -11.055 16.672 -0.352 1 98.5 35 VAL B CA 1
ATOM 923 C C . VAL B 1 35 ? -11.945 17.906 -0.447 1 98.5 35 VAL B C 1
ATOM 925 O O . VAL B 1 35 ? -12.969 17.891 -1.141 1 98.5 35 VAL B O 1
ATOM 928 N N . THR B 1 36 ? -11.578 18.859 0.279 1 98.06 36 THR B N 1
ATOM 929 C CA . THR B 1 36 ? -12.359 20.094 0.305 1 98.06 36 THR B CA 1
ATOM 930 C C . THR B 1 36 ? -11.758 21.125 -0.628 1 98.06 36 THR B C 1
ATOM 932 O O . THR B 1 36 ? -10.555 21.391 -0.579 1 98.06 36 THR B O 1
ATOM 935 N N . GLU B 1 37 ? -12.609 21.703 -1.469 1 96.56 37 GLU B N 1
ATOM 936 C CA . GLU B 1 37 ? -12.172 22.75 -2.383 1 96.56 37 GLU B CA 1
ATOM 937 C C . GLU B 1 37 ? -11.656 23.969 -1.62 1 96.56 37 GLU B C 1
ATOM 939 O O . GLU B 1 37 ? -12.156 24.281 -0.54 1 96.56 37 GLU B O 1
ATOM 944 N N . GLY B 1 38 ? -10.531 24.656 -2.205 1 95.25 38 GLY B N 1
ATOM 945 C CA . GLY B 1 38 ? -10.023 25.875 -1.608 1 95.25 38 GLY B CA 1
ATOM 946 C C . GLY B 1 38 ? -9.062 25.625 -0.462 1 95.25 38 GLY B C 1
ATOM 947 O O . GLY B 1 38 ? -8.766 26.547 0.314 1 95.25 38 GLY B O 1
ATOM 948 N N . THR B 1 39 ? -8.656 24.422 -0.259 1 96.19 39 THR B N 1
ATOM 949 C CA . THR B 1 39 ? -7.734 24.078 0.812 1 96.19 39 THR B CA 1
ATOM 950 C C . THR B 1 39 ? -6.367 23.703 0.244 1 96.19 39 THR B C 1
ATOM 952 O O . THR B 1 39 ? -6.219 23.531 -0.968 1 96.19 39 THR B O 1
ATOM 955 N N . PRO B 1 40 ? -5.348 23.469 1.142 1 95.19 40 PRO B N 1
ATOM 956 C CA . PRO B 1 40 ? -3.988 23.156 0.689 1 95.19 40 PRO B CA 1
ATOM 957 C C . PRO B 1 40 ? -3.916 21.828 -0.077 1 95.19 40 PRO B C 1
ATOM 959 O O . PRO B 1 40 ? -3.031 21.656 -0.917 1 95.19 40 PRO B O 1
ATOM 962 N N . CYS B 1 41 ? -4.793 20.984 0.177 1 96.56 41 CYS B N 1
ATOM 963 C CA . CYS B 1 41 ? -4.66 19.672 -0.445 1 96.56 41 CYS B CA 1
ATOM 964 C C . CYS B 1 41 ? -5.426 19.609 -1.763 1 96.56 41 CYS B C 1
ATOM 966 O O . CYS B 1 41 ? -5.266 18.672 -2.537 1 96.56 41 CYS B O 1
ATOM 968 N N . TYR B 1 42 ? -6.285 20.594 -2.039 1 96.81 42 TYR B N 1
ATOM 969 C CA . TYR B 1 42 ? -7.098 20.578 -3.25 1 96.81 42 TYR B CA 1
ATOM 970 C C . TYR B 1 42 ? -6.223 20.562 -4.496 1 96.81 42 TYR B C 1
ATOM 972 O O . TYR B 1 42 ? -5.281 21.359 -4.605 1 96.81 42 TYR B O 1
ATOM 980 N N . GLY B 1 43 ? -6.551 19.672 -5.41 1 95.88 43 GLY B N 1
ATOM 981 C CA . GLY B 1 43 ? -5.77 19.562 -6.629 1 95.88 43 GLY B CA 1
ATOM 982 C C . GLY B 1 43 ? -4.543 18.688 -6.473 1 95.88 43 GLY B C 1
ATOM 983 O O . GLY B 1 43 ? -3.934 18.281 -7.465 1 95.88 43 GLY B O 1
ATOM 984 N N . GLN B 1 44 ? -4.207 18.422 -5.195 1 96.69 44 GLN B N 1
ATOM 985 C CA . GLN B 1 44 ? -3.018 17.609 -4.941 1 96.69 44 GLN B CA 1
ATOM 986 C C . GLN B 1 44 ? -3.395 16.219 -4.48 1 96.69 44 GLN B C 1
ATOM 988 O O . GLN B 1 44 ? -2.732 15.234 -4.84 1 96.69 44 GLN B O 1
ATOM 993 N N . LEU B 1 45 ? -4.422 16.156 -3.76 1 97 45 LEU B N 1
ATOM 994 C CA . LEU B 1 45 ? -4.977 14.891 -3.309 1 97 45 LEU B CA 1
ATOM 995 C C . LEU B 1 45 ? -6.336 14.633 -3.957 1 97 45 LEU B C 1
ATOM 997 O O . LEU B 1 45 ? -7.051 15.57 -4.309 1 97 45 LEU B O 1
ATOM 1001 N N . THR B 1 46 ? -6.617 13.406 -4.168 1 96.75 46 THR B N 1
ATOM 1002 C CA . THR B 1 46 ? -7.906 12.953 -4.684 1 96.75 46 THR B CA 1
ATOM 1003 C C . THR B 1 46 ? -8.5 11.867 -3.781 1 96.75 46 THR B C 1
ATOM 1005 O O . THR B 1 46 ? -7.777 11 -3.289 1 96.75 46 THR B O 1
ATOM 1008 N N . PRO B 1 47 ? -9.805 11.93 -3.588 1 97.12 47 PRO B N 1
ATOM 1009 C CA . PRO B 1 47 ? -10.414 10.82 -2.85 1 97.12 47 PRO B CA 1
ATOM 1010 C C . PRO B 1 47 ? -10.031 9.461 -3.416 1 97.12 47 PRO B C 1
ATOM 1012 O O . PRO B 1 47 ? -10.039 9.266 -4.637 1 97.12 47 PRO B O 1
ATOM 1015 N N . GLY B 1 48 ? -9.602 8.555 -2.564 1 94.38 48 GLY B N 1
ATOM 1016 C CA . GLY B 1 48 ? -9.195 7.223 -2.996 1 94.38 48 GLY B CA 1
ATOM 1017 C C . GLY B 1 48 ? -7.691 7.035 -3.018 1 94.38 48 GLY B C 1
ATOM 1018 O O . GLY B 1 48 ? -7.199 5.906 -3.061 1 94.38 48 GLY B O 1
ATOM 1019 N N . ASP B 1 49 ? -6.953 8.141 -3.047 1 95.81 49 ASP B N 1
ATOM 1020 C CA . ASP B 1 49 ? -5.5 8.023 -2.971 1 95.81 49 ASP B CA 1
ATOM 1021 C C . ASP B 1 49 ? -5.078 7.23 -1.735 1 95.81 49 ASP B C 1
ATOM 1023 O O . ASP B 1 49 ? -5.484 7.551 -0.617 1 95.81 49 ASP B O 1
ATOM 1027 N N . ALA B 1 50 ? -4.27 6.184 -1.913 1 96.31 50 ALA B N 1
ATOM 1028 C CA . ALA B 1 50 ? -3.666 5.484 -0.78 1 96.31 50 ALA B CA 1
ATOM 1029 C C . ALA B 1 50 ? -2.492 6.277 -0.208 1 96.31 50 ALA B C 1
ATOM 1031 O O . ALA B 1 50 ? -1.662 6.797 -0.957 1 96.31 50 ALA B O 1
ATOM 1032 N N . ILE B 1 51 ? -2.43 6.402 1.052 1 97.12 51 ILE B N 1
ATOM 1033 C CA . ILE B 1 51 ? -1.314 7.066 1.72 1 97.12 51 ILE B CA 1
ATOM 1034 C C . ILE B 1 51 ? -0.304 6.023 2.193 1 97.12 51 ILE B C 1
ATOM 1036 O O . ILE B 1 51 ? -0.57 5.277 3.139 1 97.12 51 ILE B O 1
ATOM 1040 N N . LEU B 1 52 ? 0.874 6.055 1.624 1 95.56 52 LEU B N 1
ATOM 1041 C CA . LEU B 1 52 ? 1.882 5.031 1.876 1 95.56 52 LEU B CA 1
ATOM 1042 C C . LEU B 1 52 ? 2.859 5.484 2.955 1 95.56 52 LEU B C 1
ATOM 1044 O O . LEU B 1 52 ? 3.447 4.652 3.654 1 95.56 52 LEU B O 1
ATOM 1048 N N . GLY B 1 53 ? 2.939 6.828 3.055 1 96.12 53 GLY B N 1
ATOM 1049 C CA . GLY B 1 53 ? 3.832 7.383 4.062 1 96.12 53 GLY B CA 1
ATOM 1050 C C . GLY B 1 53 ? 3.418 8.766 4.527 1 96.12 53 GLY B C 1
ATOM 1051 O O . GLY B 1 53 ? 2.848 9.539 3.76 1 96.12 53 GLY B O 1
ATOM 1052 N N . ILE B 1 54 ? 3.744 9.047 5.738 1 98 54 ILE B N 1
ATOM 1053 C CA . ILE B 1 54 ? 3.6 10.367 6.355 1 98 54 ILE B CA 1
ATOM 1054 C C . ILE B 1 54 ? 4.945 10.82 6.918 1 98 54 ILE B C 1
ATOM 1056 O O . ILE B 1 54 ? 5.422 10.281 7.914 1 98 54 ILE B O 1
ATOM 1060 N N . GLY B 1 55 ? 5.438 11.805 6.246 1 96.62 55 GLY B N 1
ATOM 1061 C CA . GLY B 1 55 ? 6.816 12.117 6.578 1 96.62 55 GLY B CA 1
ATOM 1062 C C . GLY B 1 55 ? 7.766 10.953 6.371 1 96.62 55 GLY B C 1
ATOM 1063 O O . GLY B 1 55 ? 7.812 10.375 5.285 1 96.62 55 GLY B O 1
ATOM 1064 N N . GLN B 1 56 ? 8.375 10.547 7.418 1 93.38 56 GLN B N 1
ATOM 1065 C CA . GLN B 1 56 ? 9.352 9.469 7.34 1 93.38 56 GLN B CA 1
ATOM 1066 C C . GLN B 1 56 ? 8.742 8.141 7.793 1 93.38 56 GLN B C 1
ATOM 1068 O O . GLN B 1 56 ? 9.422 7.117 7.828 1 93.38 56 GLN B O 1
ATOM 1073 N N . ASN B 1 57 ? 7.551 8.148 8.07 1 94.19 57 ASN B N 1
ATOM 1074 C CA . ASN B 1 57 ? 6.895 6.969 8.625 1 94.19 57 ASN B CA 1
ATOM 1075 C C . ASN B 1 57 ? 6.078 6.23 7.57 1 94.19 57 ASN B C 1
ATOM 1077 O O . ASN B 1 57 ? 5.234 6.828 6.898 1 94.19 57 ASN B O 1
ATOM 1081 N N . SER B 1 58 ? 6.359 4.965 7.504 1 91.81 58 SER B N 1
ATOM 1082 C CA . SER B 1 58 ? 5.434 4.145 6.727 1 91.81 58 SER B CA 1
ATOM 1083 C C . SER B 1 58 ? 4.066 4.066 7.402 1 91.81 58 SER B C 1
ATOM 1085 O O . SER B 1 58 ? 3.973 4.105 8.633 1 91.81 58 SER B O 1
ATOM 1087 N N . THR B 1 59 ? 3.051 3.828 6.582 1 94.81 59 THR B N 1
ATOM 1088 C CA . THR B 1 59 ? 1.71 3.822 7.16 1 94.81 59 THR B CA 1
ATOM 1089 C C . THR B 1 59 ? 1.215 2.393 7.363 1 94.81 59 THR B C 1
ATOM 1091 O O . THR B 1 59 ? 0.12 2.178 7.887 1 94.81 59 THR B O 1
ATOM 1094 N N . ASP B 1 60 ? 1.949 1.391 7.094 1 88.56 60 ASP B N 1
ATOM 1095 C CA . ASP B 1 60 ? 1.548 -0.012 7.043 1 88.56 60 ASP B CA 1
ATOM 1096 C C . ASP B 1 60 ? 1.059 -0.492 8.406 1 88.56 60 ASP B C 1
ATOM 1098 O O . ASP B 1 60 ? 0.164 -1.336 8.492 1 88.56 60 ASP B O 1
ATOM 1102 N N . SER B 1 61 ? 1.626 0.074 9.445 1 91.56 61 SER B N 1
ATOM 1103 C CA . SER B 1 61 ? 1.342 -0.466 10.766 1 91.56 61 SER B CA 1
ATOM 1104 C C . SER B 1 61 ? 0.607 0.553 11.633 1 91.56 61 SER B C 1
ATOM 1106 O O . SER B 1 61 ? 0.457 0.356 12.844 1 91.56 61 SER B O 1
ATOM 1108 N N . LEU B 1 62 ? 0.19 1.623 11 1 94.38 62 LEU B N 1
ATOM 1109 C CA . LEU B 1 62 ? -0.403 2.695 11.797 1 94.38 62 LEU B CA 1
ATOM 1110 C C . LEU B 1 62 ? -1.906 2.49 11.945 1 94.38 62 LEU B C 1
ATOM 1112 O O . LEU B 1 62 ? -2.582 2.09 11 1 94.38 62 LEU B O 1
ATOM 1116 N N . THR B 1 63 ? -2.35 2.762 13.102 1 95.31 63 THR B N 1
ATOM 1117 C CA . THR B 1 63 ? -3.783 2.943 13.297 1 95.31 63 THR B CA 1
ATOM 1118 C C . THR B 1 63 ? -4.242 4.285 12.734 1 95.31 63 THR B C 1
ATOM 1120 O O . THR B 1 63 ? -3.414 5.137 12.398 1 95.31 63 THR B O 1
ATOM 1123 N N . HIS B 1 64 ? -5.578 4.465 12.672 1 97.62 64 HIS B N 1
ATOM 1124 C CA . HIS B 1 64 ? -6.137 5.73 12.211 1 97.62 64 HIS B CA 1
ATOM 1125 C C . HIS B 1 64 ? -5.652 6.891 13.07 1 97.62 64 HIS B C 1
ATOM 1127 O O . HIS B 1 64 ? -5.18 7.902 12.547 1 97.62 64 HIS B O 1
ATOM 1133 N N . MET B 1 65 ? -5.703 6.684 14.391 1 98.12 65 MET B N 1
ATOM 1134 C CA . MET B 1 65 ? -5.355 7.758 15.32 1 98.12 65 MET B CA 1
ATOM 1135 C C . MET B 1 65 ? -3.863 8.07 15.25 1 98.12 65 MET B C 1
ATOM 1137 O O . MET B 1 65 ? -3.467 9.234 15.328 1 98.12 65 MET B O 1
ATOM 1141 N N . GLN B 1 66 ? -3.049 7.039 15.125 1 97.12 66 GLN B N 1
ATOM 1142 C CA . GLN B 1 66 ? -1.616 7.273 14.984 1 97.12 66 GLN B CA 1
ATOM 1143 C C . GLN B 1 66 ? -1.309 8.102 13.742 1 97.12 66 GLN B C 1
ATOM 1145 O O . GLN B 1 66 ? -0.491 9.023 13.797 1 97.12 66 GLN B O 1
ATOM 1150 N N . ALA B 1 67 ? -1.947 7.789 12.648 1 98.25 67 ALA B N 1
ATOM 1151 C CA . ALA B 1 67 ? -1.79 8.57 11.422 1 98.25 67 ALA B CA 1
ATOM 1152 C C . ALA B 1 67 ? -2.25 10.008 11.625 1 98.25 67 ALA B C 1
ATOM 1154 O O . ALA B 1 67 ? -1.553 10.953 11.242 1 98.25 67 ALA B O 1
ATOM 1155 N N . HIS B 1 68 ? -3.418 10.117 12.234 1 98 68 HIS B N 1
ATOM 1156 C CA . HIS B 1 68 ? -3.955 11.438 12.539 1 98 68 HIS B CA 1
ATOM 1157 C C . HIS B 1 68 ? -2.961 12.266 13.352 1 98 68 HIS B C 1
ATOM 1159 O O . HIS B 1 68 ? -2.729 13.438 13.047 1 98 68 HIS B O 1
ATOM 1165 N N . ASP B 1 69 ? -2.387 11.656 14.344 1 98.19 69 ASP B N 1
ATOM 1166 C CA . ASP B 1 69 ? -1.442 12.344 15.211 1 98.19 69 ASP B CA 1
ATOM 1167 C C . ASP B 1 69 ? -0.202 12.789 14.438 1 98.19 69 ASP B C 1
ATOM 1169 O O . ASP B 1 69 ? 0.315 13.883 14.656 1 98.19 69 ASP B O 1
ATOM 1173 N N . LEU B 1 70 ? 0.283 11.945 13.586 1 98.12 70 LEU B N 1
ATOM 1174 C CA . LEU B 1 70 ? 1.437 12.297 12.766 1 98.12 70 LEU B CA 1
ATOM 1175 C C . LEU B 1 70 ? 1.134 13.508 11.883 1 98.12 70 LEU B C 1
ATOM 1177 O O . LEU B 1 70 ? 1.972 14.398 11.742 1 98.12 70 LEU B O 1
ATOM 1181 N N . ILE B 1 71 ? -0.067 13.508 11.289 1 98.06 71 ILE B N 1
ATOM 1182 C CA . ILE B 1 71 ? -0.485 14.617 10.438 1 98.06 71 ILE B CA 1
ATOM 1183 C C . ILE B 1 71 ? -0.57 15.898 11.266 1 98.06 71 ILE B C 1
ATOM 1185 O O . ILE B 1 71 ? -0.074 16.953 10.852 1 98.06 71 ILE B O 1
ATOM 1189 N N . LYS B 1 72 ? -1.097 15.781 12.469 1 96.56 72 LYS B N 1
ATOM 1190 C CA . LYS B 1 72 ? -1.231 16.938 13.359 1 96.56 72 LYS B CA 1
ATOM 1191 C C . LYS B 1 72 ? 0.135 17.469 13.773 1 96.56 72 LYS B C 1
ATOM 1193 O O . LYS B 1 72 ? 0.326 18.688 13.867 1 96.56 72 LYS B O 1
ATOM 1198 N N . GLN B 1 73 ? 1.009 16.609 14.008 1 97 73 GLN B N 1
ATOM 1199 C CA . GLN B 1 73 ? 2.328 16.984 14.5 1 97 73 GLN B CA 1
ATOM 1200 C C . GLN B 1 73 ? 3.203 17.531 13.383 1 97 73 GLN B C 1
ATOM 1202 O O . GLN B 1 73 ? 4.293 18.062 13.641 1 97 73 GLN B O 1
ATOM 1207 N N . SER B 1 74 ? 2.787 17.5 12.164 1 97.25 74 SER B N 1
ATOM 1208 C CA . SER B 1 74 ? 3.592 17.875 11.008 1 97.25 74 SER B CA 1
ATOM 1209 C C . SER B 1 74 ? 3.783 19.391 10.953 1 97.25 74 SER B C 1
ATOM 1211 O O . SER B 1 74 ? 4.613 19.891 10.188 1 97.25 74 SER B O 1
ATOM 1213 N N . GLY B 1 75 ? 3.02 20.141 11.766 1 97.25 75 GLY B N 1
ATOM 1214 C CA . GLY B 1 75 ? 3.121 21.594 11.742 1 97.25 75 GLY B CA 1
ATOM 1215 C C . GLY B 1 75 ? 2.527 22.219 10.492 1 97.25 75 GLY B C 1
ATOM 1216 O O . GLY B 1 75 ? 1.369 21.953 10.156 1 97.25 75 GLY B O 1
ATOM 1217 N N . ASN B 1 76 ? 3.393 23 9.773 1 98.06 76 ASN B N 1
ATOM 1218 C CA . ASN B 1 76 ? 2.84 23.766 8.664 1 98.06 76 ASN B CA 1
ATOM 1219 C C . ASN B 1 76 ? 3.291 23.188 7.316 1 98.06 76 ASN B C 1
ATOM 1221 O O . ASN B 1 76 ? 2.924 23.719 6.262 1 98.06 76 ASN B O 1
ATOM 1225 N N . VAL B 1 77 ? 4.07 22.156 7.367 1 98.25 77 VAL B N 1
ATOM 1226 C CA . VAL B 1 77 ? 4.488 21.453 6.168 1 98.25 77 VAL B CA 1
ATOM 1227 C C . VAL B 1 77 ? 4.234 19.953 6.34 1 98.25 77 VAL B C 1
ATOM 1229 O O . VAL B 1 77 ? 4.746 19.328 7.273 1 98.25 77 VAL B O 1
ATOM 1232 N N . LEU B 1 78 ? 3.414 19.422 5.398 1 98.38 78 LEU B N 1
ATOM 1233 C CA . LEU B 1 78 ? 3.062 18 5.465 1 98.38 78 LEU B CA 1
ATOM 1234 C C . LEU B 1 78 ? 3.568 17.266 4.234 1 98.38 78 LEU B C 1
ATOM 1236 O O . LEU B 1 78 ? 3.209 17.609 3.104 1 98.38 78 LEU B O 1
ATOM 1240 N N . GLN B 1 79 ? 4.43 16.25 4.516 1 98.44 79 GLN B N 1
ATOM 1241 C CA . GLN B 1 79 ? 4.949 15.406 3.445 1 98.44 79 GLN B CA 1
ATOM 1242 C C . GLN B 1 79 ? 4.25 14.055 3.42 1 98.44 79 GLN B C 1
ATOM 1244 O O . GLN B 1 79 ? 4.168 13.375 4.445 1 98.44 79 GLN B O 1
ATOM 1249 N N . LEU B 1 80 ? 3.723 13.703 2.215 1 98 80 LEU B N 1
ATOM 1250 C CA . LEU B 1 80 ? 3.041 12.422 2.027 1 98 80 LEU B CA 1
ATOM 1251 C C . LEU B 1 80 ? 3.621 11.672 0.835 1 98 80 LEU B C 1
ATOM 1253 O O . LEU B 1 80 ? 3.957 12.273 -0.184 1 98 80 LEU B O 1
ATOM 1257 N N . SER B 1 81 ? 3.721 10.414 0.964 1 96.62 81 SER B N 1
ATOM 1258 C CA . SER B 1 81 ? 3.838 9.539 -0.201 1 96.62 81 SER B CA 1
ATOM 1259 C C . SER B 1 81 ? 2.51 8.867 -0.521 1 96.62 81 SER B C 1
ATOM 1261 O O . SER B 1 81 ? 1.884 8.266 0.357 1 96.62 81 SER B O 1
ATOM 1263 N N . VAL B 1 82 ? 2.062 9.008 -1.771 1 96.69 82 VAL B N 1
ATOM 1264 C CA . VAL B 1 82 ? 0.72 8.539 -2.092 1 96.69 82 VAL B CA 1
ATOM 1265 C C . VAL B 1 82 ? 0.755 7.711 -3.377 1 96.69 82 VAL B C 1
ATOM 1267 O O . VAL B 1 82 ? 1.625 7.91 -4.227 1 96.69 82 VAL B O 1
ATOM 1270 N N . CYS B 1 83 ? -0.149 6.773 -3.453 1 93.81 83 CYS B N 1
ATOM 1271 C CA . CYS B 1 83 ? -0.418 6.043 -4.688 1 93.81 83 CYS B CA 1
ATOM 1272 C C . CYS B 1 83 ? -1.733 6.492 -5.312 1 93.81 83 CYS B C 1
ATOM 1274 O O . CYS B 1 83 ? -2.791 6.379 -4.691 1 93.81 83 CYS B O 1
ATOM 1276 N N . LYS B 1 84 ? -1.545 6.98 -6.492 1 87.81 84 LYS B N 1
ATOM 1277 C CA . LYS B 1 84 ? -2.707 7.543 -7.172 1 87.81 84 LYS B CA 1
ATOM 1278 C C . LYS B 1 84 ? -3.441 6.477 -7.98 1 87.81 84 LYS B C 1
ATOM 1280 O O . LYS B 1 84 ? -2.83 5.512 -8.445 1 87.81 84 LYS B O 1
#